Protein AF-A0A7S2YZZ5-F1 (afdb_monomer_lite)

Secondary structure (DSSP, 8-state):
---PPP----PPPHHHHHHHHHHHHHHHHHHHH---TTTSSS-----TTPBP--GGGHHHHH-HHHHHHHHHHHHH--TTHHHHHHHHHHHHHTB-GGGS------

Sequence (106 aa):
RPNQPPLRPQARSQDEKEKMLDQTLNLALKCLSYDFVGTCLDESSEDLGTIQVPTSWRPYLEDPQTMVLFIDTYAATQPPLSNCALECLVRIASVRRSLFSGEAEQ

Radius of gyration: 19.4 Å; chains: 1; bounding box: 39×49×67 Å

Structure (mmCIF, N/CA/C/O backbone):
data_AF-A0A7S2YZZ5-F1
#
_entry.id   AF-A0A7S2YZZ5-F1
#
loop_
_atom_site.group_PDB
_atom_site.id
_atom_site.type_symbol
_atom_site.label_atom_id
_atom_site.label_alt_id
_atom_site.label_comp_id
_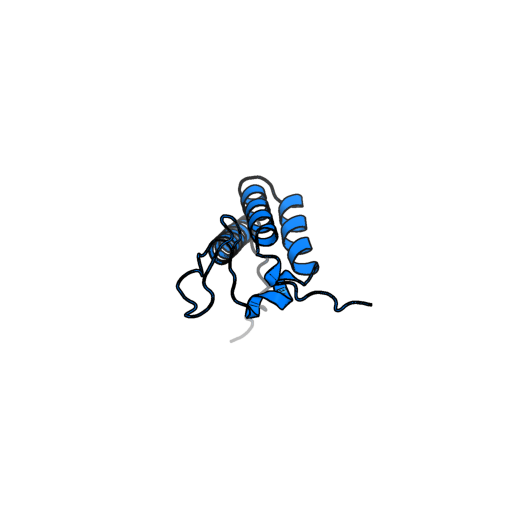atom_site.label_asym_id
_atom_site.label_entity_id
_atom_site.label_seq_id
_atom_site.pdbx_PDB_ins_code
_atom_site.Cartn_x
_atom_site.Cartn_y
_atom_site.Cartn_z
_atom_site.occupancy
_atom_site.B_iso_or_equiv
_atom_site.auth_seq_id
_atom_site.auth_comp_id
_atom_site.auth_asym_id
_atom_site.auth_atom_id
_atom_site.pdbx_PDB_model_num
ATOM 1 N N . ARG A 1 1 ? -2.489 -34.187 34.616 1.00 51.28 1 ARG A N 1
ATOM 2 C CA . ARG A 1 1 ? -3.170 -32.869 34.591 1.00 51.28 1 ARG A CA 1
ATOM 3 C C . ARG A 1 1 ? -4.420 -33.021 33.737 1.00 51.28 1 ARG A C 1
ATOM 5 O O . ARG A 1 1 ? -4.231 -33.260 32.551 1.00 51.28 1 ARG A O 1
ATOM 12 N N . PRO A 1 2 ? -5.649 -32.977 34.272 1.00 60.12 2 PRO A N 1
ATOM 13 C CA . PRO A 1 2 ? -6.824 -33.051 33.420 1.00 60.12 2 PRO A CA 1
ATOM 14 C C . PRO A 1 2 ? -7.320 -31.648 33.044 1.00 60.12 2 PRO A C 1
ATOM 16 O O . PRO A 1 2 ? -7.364 -30.750 33.879 1.00 60.12 2 PRO A O 1
ATOM 19 N N . ASN A 1 3 ? -7.714 -31.518 31.777 1.00 50.78 3 ASN A N 1
ATOM 20 C CA . ASN A 1 3 ? -8.643 -30.524 31.232 1.00 50.78 3 ASN A CA 1
ATOM 21 C C . ASN A 1 3 ? -8.182 -29.063 31.181 1.00 50.78 3 ASN A C 1
ATOM 23 O O . ASN A 1 3 ? -8.788 -28.182 31.786 1.00 50.78 3 ASN A O 1
ATOM 27 N N . GLN A 1 4 ? -7.179 -28.787 30.343 1.00 65.00 4 GLN A N 1
ATOM 28 C CA . GLN A 1 4 ? -7.061 -27.459 29.747 1.00 65.00 4 GLN A CA 1
ATOM 29 C C . GLN A 1 4 ? -8.071 -27.386 28.584 1.00 65.00 4 GLN A C 1
ATOM 31 O O . GLN A 1 4 ? -7.965 -28.195 27.658 1.00 65.00 4 GLN A O 1
ATOM 36 N N . PRO A 1 5 ? -9.089 -26.508 28.634 1.00 65.75 5 PRO A N 1
ATOM 37 C CA . PRO A 1 5 ? -10.027 -26.362 27.527 1.00 65.75 5 PRO A CA 1
ATOM 38 C C . PRO A 1 5 ? -9.268 -25.917 26.265 1.00 65.75 5 PRO A C 1
ATOM 40 O O . PRO A 1 5 ? -8.252 -25.225 26.385 1.00 65.75 5 PRO A O 1
ATOM 43 N N . PRO A 1 6 ? -9.729 -26.298 25.059 1.00 64.31 6 PRO A N 1
ATOM 44 C CA . PRO A 1 6 ? -9.104 -25.841 23.828 1.00 64.31 6 PRO A CA 1
ATOM 45 C C . PRO A 1 6 ? -9.130 -24.311 23.815 1.00 64.31 6 PRO A C 1
ATOM 47 O O . PRO A 1 6 ? -10.173 -23.703 24.074 1.00 64.31 6 PRO A O 1
ATOM 50 N N . LEU A 1 7 ? -7.972 -23.693 23.566 1.00 64.75 7 LEU A N 1
ATOM 51 C CA . LEU A 1 7 ? -7.845 -22.248 23.401 1.00 64.75 7 LEU A CA 1
ATOM 52 C C . LEU A 1 7 ? -8.807 -21.831 22.282 1.00 64.75 7 LEU A C 1
ATOM 54 O O . LEU A 1 7 ? -8.544 -22.087 21.108 1.00 64.75 7 LEU A O 1
ATOM 58 N N . ARG A 1 8 ? -9.959 -21.245 22.640 1.00 65.56 8 ARG A N 1
ATOM 59 C CA . ARG A 1 8 ? -10.845 -20.624 21.649 1.00 65.56 8 ARG A CA 1
ATOM 60 C C . ARG A 1 8 ? -10.016 -19.582 20.901 1.00 65.56 8 ARG A C 1
ATOM 62 O O . ARG A 1 8 ? -9.321 -18.815 21.571 1.00 65.56 8 ARG A O 1
ATOM 69 N N . PRO A 1 9 ? -10.108 -19.501 19.564 1.00 63.06 9 PRO A N 1
ATOM 70 C CA . PRO A 1 9 ? -9.584 -18.353 18.845 1.00 63.06 9 PRO A CA 1
ATOM 71 C C . PRO A 1 9 ? -10.248 -17.113 19.448 1.00 63.06 9 PRO A C 1
ATOM 73 O O . PRO A 1 9 ? -11.463 -16.942 19.333 1.00 63.06 9 PRO A O 1
ATOM 76 N N . GLN A 1 10 ? -9.488 -16.299 20.182 1.00 64.00 10 GLN A N 1
ATOM 77 C CA . GLN A 1 10 ? -9.993 -15.021 20.662 1.00 64.00 10 GLN A CA 1
ATOM 78 C C . GLN A 1 10 ? -10.235 -14.169 19.419 1.00 64.00 10 GLN A C 1
ATOM 80 O O . GLN A 1 10 ? -9.297 -13.803 18.711 1.00 64.00 10 GLN A O 1
ATOM 85 N N . ALA A 1 11 ? -11.505 -13.920 19.104 1.00 69.62 11 ALA A N 1
ATOM 86 C CA . ALA A 1 11 ? -11.855 -12.937 18.097 1.00 69.62 11 ALA A CA 1
ATOM 87 C C . ALA A 1 11 ? -11.277 -11.595 18.564 1.00 69.62 11 ALA A C 1
ATOM 89 O O . ALA A 1 11 ? -11.656 -11.113 19.630 1.00 69.62 11 ALA A O 1
ATOM 90 N N . ARG A 1 12 ? -10.331 -11.037 17.797 1.00 75.06 12 ARG A N 1
ATOM 91 C CA . ARG A 1 12 ? -9.765 -9.710 18.077 1.00 75.06 12 ARG A CA 1
ATOM 92 C C . ARG A 1 12 ? -10.884 -8.688 18.233 1.00 75.06 12 ARG A C 1
ATOM 94 O O . ARG A 1 12 ? -11.850 -8.728 17.458 1.00 75.06 12 ARG A O 1
ATOM 101 N N . SER A 1 13 ? -10.740 -7.796 19.209 1.00 88.56 13 SE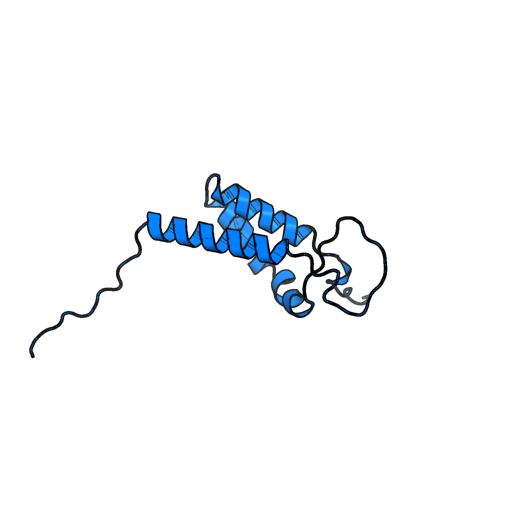R A N 1
ATOM 102 C CA . SER A 1 13 ? -11.692 -6.710 19.422 1.00 88.56 13 SER A CA 1
ATOM 103 C C . SER A 1 13 ? -11.741 -5.797 18.192 1.00 88.56 13 SER A C 1
ATOM 105 O O . SER A 1 13 ? -10.834 -5.800 17.353 1.00 88.56 13 SER A O 1
ATOM 107 N N . GLN A 1 14 ? -12.826 -5.036 18.048 1.00 86.94 14 GLN A N 1
ATOM 108 C CA . GLN A 1 14 ? -12.957 -4.092 16.939 1.00 86.94 14 GLN A CA 1
ATOM 109 C C . GLN A 1 14 ? -11.822 -3.055 16.967 1.00 86.94 14 GLN A C 1
ATOM 111 O O . GLN A 1 14 ? -11.171 -2.847 15.946 1.00 86.94 14 GLN A O 1
ATOM 116 N N . ASP A 1 15 ? -11.503 -2.529 18.150 1.00 89.69 15 ASP A N 1
ATOM 117 C CA . ASP A 1 15 ? -10.409 -1.575 18.362 1.00 89.69 15 ASP A CA 1
ATOM 118 C C . ASP A 1 15 ? -9.038 -2.158 17.982 1.00 89.69 15 ASP A C 1
ATOM 120 O O . ASP A 1 15 ? -8.203 -1.479 17.386 1.00 89.69 15 ASP A O 1
ATOM 124 N N . GLU A 1 16 ? -8.785 -3.439 18.280 1.00 92.50 16 GLU A N 1
ATOM 125 C CA . GLU A 1 16 ? -7.541 -4.115 17.889 1.00 92.50 16 GLU A CA 1
ATOM 126 C C . GLU A 1 16 ? -7.422 -4.272 16.370 1.00 92.50 16 GLU A C 1
ATOM 128 O O . GLU A 1 16 ? -6.323 -4.168 15.819 1.00 92.50 16 GLU A O 1
ATOM 133 N N . LYS A 1 17 ? -8.539 -4.532 15.681 1.00 90.81 17 LYS A N 1
ATOM 134 C CA . LYS A 1 17 ? -8.569 -4.621 14.215 1.00 90.81 17 LYS A CA 1
ATOM 135 C C . LYS A 1 17 ? -8.342 -3.259 13.579 1.00 90.81 17 LYS A C 1
ATOM 137 O O . LYS A 1 17 ? -7.549 -3.168 12.647 1.00 90.81 17 LYS A O 1
ATOM 142 N N . GLU A 1 18 ? -8.994 -2.226 14.100 1.00 93.19 18 GLU A N 1
ATOM 143 C CA . GLU A 1 18 ? -8.855 -0.856 13.613 1.00 93.19 18 GLU A CA 1
ATOM 144 C C . GLU A 1 18 ? -7.422 -0.349 13.796 1.00 93.19 18 GLU A C 1
ATOM 146 O O . GLU A 1 18 ? -6.809 0.135 12.849 1.00 93.19 18 GLU A O 1
ATOM 151 N N . LYS A 1 19 ? -6.828 -0.581 14.971 1.00 95.06 19 LYS A N 1
ATOM 152 C CA . LYS A 1 19 ? -5.426 -0.243 15.235 1.00 95.06 19 LYS A CA 1
ATOM 153 C C . LYS A 1 19 ? -4.456 -1.007 14.336 1.00 95.06 19 LYS A C 1
ATOM 155 O O . LYS A 1 19 ? -3.467 -0.440 13.881 1.00 95.06 19 LYS A O 1
ATOM 160 N N . MET A 1 20 ? -4.707 -2.291 14.077 1.00 95.38 20 MET A N 1
ATOM 161 C CA . MET A 1 20 ? -3.870 -3.045 13.143 1.00 95.38 20 MET A CA 1
ATOM 162 C C . MET A 1 20 ? -3.984 -2.477 11.726 1.00 95.38 20 MET A C 1
ATOM 164 O O . MET A 1 20 ? -2.973 -2.364 11.032 1.00 95.38 20 MET A O 1
ATOM 168 N N . LEU A 1 21 ? -5.196 -2.122 11.297 1.00 95.69 21 LEU A N 1
ATOM 169 C CA . LEU A 1 21 ? -5.432 -1.536 9.985 1.00 95.69 21 LEU A CA 1
ATOM 170 C C . LEU A 1 21 ? -4.713 -0.191 9.848 1.00 95.69 21 LEU A C 1
ATOM 172 O O . LEU A 1 21 ? -4.004 0.005 8.866 1.00 95.69 21 LEU A O 1
ATOM 176 N N . ASP A 1 22 ? -4.805 0.672 10.861 1.00 96.50 22 ASP A N 1
ATOM 177 C CA . ASP A 1 22 ? -4.064 1.934 10.938 1.00 96.50 22 ASP A CA 1
ATOM 178 C C . ASP A 1 22 ? -2.557 1.723 10.744 1.00 96.50 22 ASP A C 1
ATOM 180 O O . ASP A 1 22 ? -1.936 2.320 9.862 1.00 96.50 22 ASP A O 1
ATOM 184 N N . GLN A 1 23 ? -1.965 0.814 11.523 1.00 97.25 23 GLN A N 1
ATOM 185 C CA . GLN A 1 23 ? -0.535 0.515 11.444 1.00 97.25 23 GLN A CA 1
ATOM 186 C C . GLN A 1 23 ? -0.137 -0.054 10.078 1.00 97.25 23 GLN A C 1
ATOM 188 O O . GLN A 1 23 ? 0.936 0.269 9.564 1.00 97.25 23 GLN A O 1
ATOM 193 N N . THR A 1 24 ? -1.002 -0.875 9.482 1.00 96.56 24 THR A N 1
ATOM 194 C CA . THR A 1 24 ? -0.770 -1.496 8.173 1.00 96.56 24 THR A CA 1
ATOM 195 C C . THR A 1 24 ? -0.817 -0.460 7.054 1.00 96.56 24 THR A C 1
ATOM 197 O O . THR A 1 24 ? 0.096 -0.417 6.231 1.00 96.56 24 THR A O 1
ATOM 200 N N . LEU A 1 25 ? -1.826 0.415 7.047 1.00 97.00 25 LEU A N 1
ATOM 201 C CA . LEU A 1 25 ? -1.951 1.490 6.061 1.00 97.00 25 LEU A CA 1
ATOM 202 C C . LEU A 1 25 ? -0.792 2.484 6.171 1.00 97.00 25 LEU A C 1
ATOM 204 O O . LEU A 1 25 ? -0.181 2.828 5.164 1.00 97.00 25 LEU A O 1
ATOM 208 N N . ASN A 1 26 ? -0.411 2.869 7.391 1.00 96.81 26 ASN A N 1
ATOM 209 C CA . ASN A 1 26 ? 0.742 3.741 7.610 1.00 96.81 26 ASN A CA 1
ATOM 210 C C . ASN A 1 26 ? 2.056 3.116 7.122 1.00 96.81 26 ASN A C 1
ATOM 212 O O . ASN A 1 26 ? 2.921 3.823 6.603 1.00 96.81 26 ASN A O 1
ATOM 216 N N . LEU A 1 27 ? 2.237 1.805 7.304 1.00 96.50 27 LEU A N 1
ATOM 217 C CA . LEU A 1 27 ? 3.406 1.098 6.786 1.00 96.50 27 LEU A CA 1
ATOM 218 C C . LEU A 1 27 ? 3.408 1.097 5.255 1.00 96.50 27 LEU A C 1
ATOM 220 O O . LEU A 1 27 ? 4.412 1.479 4.659 1.00 96.50 27 LEU A O 1
ATOM 224 N N . ALA A 1 28 ? 2.285 0.728 4.634 1.00 94.62 28 ALA A N 1
ATOM 225 C CA . ALA A 1 28 ? 2.138 0.731 3.182 1.00 94.62 28 ALA A CA 1
ATOM 226 C C . ALA A 1 28 ? 2.426 2.120 2.597 1.00 94.62 28 ALA A C 1
ATOM 228 O O . ALA A 1 28 ? 3.244 2.246 1.688 1.00 94.62 28 ALA A O 1
ATOM 229 N N . LEU A 1 29 ? 1.846 3.171 3.180 1.00 94.06 29 LEU A N 1
ATOM 230 C CA . LEU A 1 29 ? 2.069 4.546 2.751 1.00 94.06 29 LEU A CA 1
ATOM 231 C C . LEU A 1 29 ? 3.545 4.947 2.841 1.00 94.06 29 LEU A C 1
ATOM 233 O O . LEU A 1 29 ? 4.069 5.553 1.908 1.00 94.06 29 LEU A O 1
ATOM 237 N N . LYS A 1 30 ? 4.236 4.590 3.930 1.00 93.50 30 LYS A N 1
ATOM 238 C CA . LYS A 1 30 ? 5.676 4.854 4.086 1.00 93.50 30 LYS A CA 1
ATOM 239 C C . LYS A 1 30 ? 6.510 4.112 3.050 1.00 93.50 30 LYS A C 1
ATOM 241 O O . LYS A 1 30 ? 7.428 4.704 2.498 1.00 93.50 30 LYS A O 1
ATOM 246 N N . CYS A 1 31 ? 6.188 2.852 2.768 1.00 91.12 31 CYS A N 1
ATOM 247 C CA . CYS A 1 31 ? 6.853 2.067 1.730 1.00 91.12 31 CYS A CA 1
ATOM 248 C C . CYS A 1 31 ? 6.652 2.681 0.338 1.00 91.12 31 CYS A C 1
ATOM 250 O O . CYS A 1 31 ? 7.612 2.807 -0.414 1.00 91.12 31 CYS A O 1
ATOM 252 N N . LEU A 1 32 ? 5.425 3.099 0.021 1.00 88.62 32 LEU A N 1
ATOM 253 C CA . LEU A 1 32 ? 5.064 3.708 -1.261 1.00 88.62 32 LEU A CA 1
ATOM 254 C C . LEU A 1 32 ? 5.567 5.151 -1.413 1.00 88.62 32 LEU A C 1
ATOM 256 O O . LEU A 1 32 ? 5.664 5.645 -2.528 1.00 88.62 32 LEU A O 1
ATOM 260 N N . SER A 1 33 ? 5.857 5.844 -0.311 1.00 87.44 33 SER A N 1
ATOM 261 C CA . SER A 1 33 ? 6.365 7.224 -0.317 1.00 87.44 33 SER A CA 1
ATOM 262 C C . SER A 1 33 ? 7.878 7.308 -0.128 1.00 87.44 33 SER A C 1
ATOM 264 O O . SER A 1 33 ? 8.418 8.414 -0.105 1.00 87.44 33 SER A O 1
ATOM 266 N N . TYR A 1 34 ? 8.555 6.175 0.072 1.00 84.62 34 TYR A N 1
ATOM 267 C CA . TYR A 1 34 ? 10.000 6.150 0.237 1.00 84.62 34 TYR A CA 1
ATOM 268 C C . TYR A 1 34 ? 10.676 6.531 -1.079 1.00 84.62 34 TYR A C 1
ATOM 270 O O . TYR A 1 34 ? 10.336 6.004 -2.137 1.00 84.62 34 TYR A O 1
ATOM 278 N N . ASP A 1 35 ? 11.636 7.448 -1.002 1.00 75.38 35 ASP A N 1
ATOM 279 C CA . ASP A 1 35 ? 12.398 7.868 -2.166 1.00 75.38 35 ASP A CA 1
ATOM 280 C C . ASP A 1 35 ? 13.516 6.860 -2.451 1.00 75.38 35 ASP A C 1
ATOM 282 O O . ASP A 1 35 ? 14.532 6.808 -1.756 1.00 75.38 35 ASP A O 1
ATOM 286 N N . PHE A 1 36 ? 13.306 6.025 -3.467 1.00 69.88 36 PHE A N 1
ATOM 287 C CA . PHE A 1 36 ? 14.315 5.079 -3.936 1.00 69.88 36 PHE A CA 1
ATOM 288 C C . PHE A 1 36 ? 15.358 5.736 -4.862 1.00 69.88 36 PHE A C 1
ATOM 290 O O . PHE A 1 36 ? 16.378 5.097 -5.158 1.00 69.88 36 PHE A O 1
ATOM 297 N N . VAL A 1 37 ? 15.156 6.996 -5.285 1.00 61.59 37 VAL A N 1
ATOM 298 C CA . VAL A 1 37 ? 16.093 7.765 -6.120 1.00 61.59 37 VAL A CA 1
ATOM 299 C C . VAL A 1 37 ? 17.356 8.054 -5.302 1.00 61.59 37 VAL A C 1
ATOM 301 O O . VAL A 1 37 ? 17.385 8.911 -4.427 1.00 61.59 37 VAL A O 1
ATOM 304 N N . GLY A 1 38 ? 18.415 7.283 -5.556 1.00 55.16 38 GLY A N 1
ATOM 305 C CA . GLY A 1 38 ? 19.683 7.342 -4.815 1.00 55.16 38 GLY A CA 1
ATOM 306 C C . GLY A 1 38 ? 20.130 6.009 -4.207 1.00 55.16 38 GLY A C 1
ATOM 307 O O . GLY A 1 38 ? 21.268 5.899 -3.758 1.00 55.16 38 GLY A O 1
ATOM 308 N N . THR A 1 39 ? 19.277 4.979 -4.228 1.00 54.00 39 THR A N 1
ATOM 309 C CA . THR A 1 39 ? 19.659 3.600 -3.851 1.00 54.00 39 THR A CA 1
ATOM 310 C C . THR A 1 39 ? 20.018 2.718 -5.050 1.00 54.00 39 THR A C 1
ATOM 312 O O . THR A 1 39 ? 20.666 1.685 -4.886 1.00 54.00 39 THR A O 1
ATOM 315 N N . CYS A 1 40 ? 19.656 3.145 -6.261 1.00 48.16 40 CYS A N 1
ATOM 316 C CA . CYS A 1 40 ? 20.024 2.504 -7.519 1.00 48.16 40 CYS A CA 1
ATOM 317 C C . CYS A 1 40 ? 21.150 3.300 -8.198 1.00 48.16 40 CYS A C 1
ATOM 319 O O . CYS A 1 40 ? 21.059 4.516 -8.334 1.00 48.16 40 CYS A O 1
ATOM 321 N N . LEU A 1 41 ? 22.229 2.606 -8.577 1.00 50.44 41 LEU A N 1
ATOM 322 C CA . LEU A 1 41 ? 23.450 3.179 -9.166 1.00 50.44 41 LEU A CA 1
ATOM 323 C C . LEU A 1 41 ? 23.317 3.562 -10.649 1.00 50.44 41 LEU A C 1
ATOM 325 O O . LEU A 1 41 ? 24.263 4.109 -11.208 1.00 50.44 41 LEU A O 1
ATOM 329 N N . ASP A 1 42 ? 22.189 3.261 -1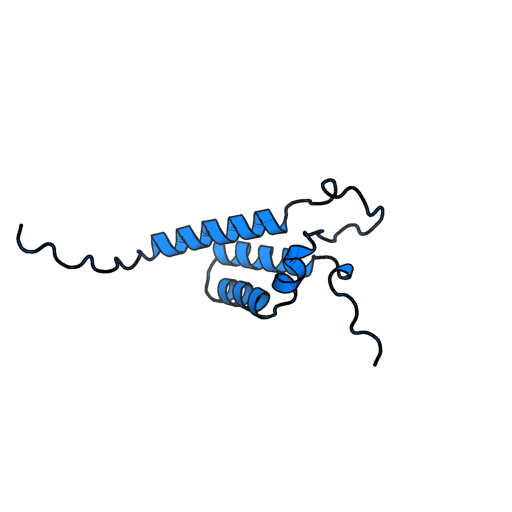1.284 1.00 57.53 42 ASP A N 1
ATOM 330 C CA . ASP A 1 42 ? 22.008 3.395 -12.725 1.00 57.53 42 ASP A CA 1
ATOM 331 C C . ASP A 1 42 ? 20.603 3.933 -13.019 1.00 57.53 42 ASP A C 1
ATOM 333 O O . ASP A 1 42 ? 19.662 3.567 -12.316 1.00 57.53 42 ASP A O 1
ATOM 337 N N . GLU A 1 43 ? 20.500 4.781 -14.042 1.00 51.47 43 GLU A N 1
ATOM 338 C CA . GLU A 1 43 ? 19.348 5.594 -14.488 1.00 51.47 43 GLU A CA 1
ATOM 339 C C . GLU A 1 43 ? 19.352 7.057 -14.004 1.00 51.47 43 GLU A C 1
ATOM 341 O O . GLU A 1 43 ? 18.751 7.474 -13.011 1.00 51.47 43 GLU A O 1
ATOM 346 N N . SER A 1 44 ? 20.044 7.869 -14.804 1.00 50.62 44 SER A N 1
ATOM 347 C CA . SER A 1 44 ? 19.906 9.317 -14.876 1.00 50.62 44 SER A CA 1
ATOM 348 C C . SER A 1 44 ? 18.587 9.738 -15.536 1.00 50.62 44 SER A C 1
ATOM 350 O O . SER A 1 44 ? 18.173 9.149 -16.530 1.00 50.62 44 SER A O 1
ATOM 352 N N . SER A 1 45 ? 18.080 10.890 -15.093 1.00 54.72 45 SER A N 1
ATOM 353 C CA . SER A 1 45 ? 17.191 11.840 -15.791 1.00 54.72 45 SER A CA 1
ATOM 354 C C . SER A 1 45 ? 15.658 11.674 -15.700 1.00 54.72 45 SER A C 1
ATOM 356 O O . SER A 1 45 ? 15.051 10.702 -16.140 1.00 54.72 45 SER A O 1
ATOM 358 N N . GLU A 1 46 ? 15.076 12.750 -15.146 1.00 50.56 46 GLU A N 1
ATOM 359 C CA . GLU A 1 46 ? 13.896 13.482 -15.632 1.00 50.56 46 GLU A CA 1
ATOM 360 C C . GLU A 1 46 ? 12.532 12.773 -15.597 1.00 50.56 46 GLU A C 1
ATOM 362 O O . GLU A 1 46 ? 12.072 12.230 -16.591 1.00 50.56 46 GLU A O 1
ATOM 367 N N . ASP A 1 47 ? 11.841 12.872 -14.451 1.00 53.72 47 ASP A N 1
ATOM 368 C CA . ASP A 1 47 ? 10.380 13.065 -14.379 1.00 53.72 47 ASP A CA 1
ATOM 369 C C . ASP A 1 47 ? 9.995 13.574 -12.975 1.00 53.72 47 ASP A C 1
ATOM 371 O O . ASP A 1 47 ? 9.784 12.804 -12.031 1.00 53.72 47 ASP A O 1
ATOM 375 N N . LEU A 1 48 ? 9.928 14.901 -12.825 1.00 49.38 48 LEU A N 1
ATOM 376 C CA . LEU A 1 48 ? 9.483 15.566 -11.599 1.00 49.38 48 LEU A CA 1
ATOM 377 C C . LEU A 1 48 ? 8.015 15.193 -11.322 1.00 49.38 48 LEU A C 1
ATOM 379 O O . LEU A 1 48 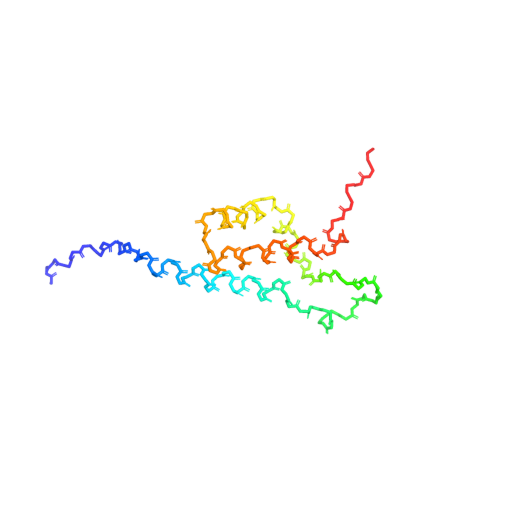? 7.112 15.705 -11.977 1.00 49.38 48 LEU A O 1
ATOM 383 N N . GLY A 1 49 ? 7.780 14.301 -10.356 1.00 58.66 49 GLY A N 1
ATOM 384 C CA . GLY A 1 49 ? 6.433 13.893 -9.931 1.00 58.66 49 GLY A CA 1
ATOM 385 C C . GLY A 1 49 ? 6.104 12.406 -10.081 1.00 58.66 49 GLY A C 1
ATOM 386 O O . GLY A 1 49 ? 4.973 12.022 -9.795 1.00 58.66 49 GLY A O 1
ATOM 387 N N . THR A 1 50 ? 7.058 11.563 -10.491 1.00 66.81 50 THR A N 1
ATOM 388 C CA . THR A 1 50 ? 6.865 10.102 -10.509 1.00 66.81 50 THR A CA 1
ATOM 389 C C . THR A 1 50 ? 7.551 9.433 -9.322 1.00 66.81 50 THR A C 1
ATOM 391 O O . THR A 1 50 ? 8.672 9.787 -8.960 1.00 66.81 50 THR A O 1
ATOM 394 N N . ILE A 1 51 ? 6.877 8.463 -8.704 1.00 73.12 51 ILE A N 1
ATOM 395 C CA . ILE A 1 51 ? 7.453 7.659 -7.624 1.00 73.12 51 ILE A CA 1
ATOM 396 C C . ILE A 1 51 ? 8.223 6.500 -8.253 1.00 73.12 51 ILE A C 1
ATOM 398 O O . ILE A 1 51 ? 7.673 5.735 -9.052 1.00 73.12 51 ILE A O 1
ATOM 402 N N . GLN A 1 52 ? 9.502 6.380 -7.898 1.00 75.56 52 GLN A N 1
ATOM 403 C CA . GLN A 1 52 ? 10.305 5.202 -8.209 1.00 75.56 52 GLN A CA 1
ATOM 404 C C . GLN A 1 52 ? 10.051 4.133 -7.149 1.00 75.56 52 GLN A C 1
ATOM 406 O O . GLN A 1 52 ? 10.056 4.431 -5.960 1.00 75.56 52 GLN A O 1
ATOM 411 N N . VAL A 1 53 ? 9.845 2.889 -7.572 1.00 79.88 53 VAL A N 1
ATOM 412 C CA . VAL A 1 53 ? 9.699 1.728 -6.683 1.00 79.88 53 VAL A CA 1
ATOM 413 C C . VAL A 1 53 ? 10.610 0.600 -7.167 1.00 79.88 53 VAL A C 1
ATOM 415 O O . VAL A 1 53 ? 10.939 0.558 -8.356 1.00 79.88 53 VAL A O 1
ATOM 418 N N . PRO A 1 54 ? 11.015 -0.339 -6.294 1.00 82.69 54 PRO A N 1
ATOM 419 C CA . PRO A 1 54 ? 11.800 -1.494 -6.709 1.00 82.69 54 PRO A CA 1
ATOM 420 C C . PRO A 1 54 ? 11.111 -2.280 -7.831 1.00 82.69 54 PRO A C 1
ATOM 422 O O . PRO A 1 54 ? 9.920 -2.576 -7.747 1.00 82.69 54 PRO A O 1
ATOM 425 N N . THR A 1 55 ? 11.865 -2.714 -8.844 1.00 78.56 55 THR A N 1
ATOM 426 C CA . THR A 1 55 ? 11.326 -3.506 -9.969 1.00 78.56 55 THR A CA 1
ATOM 427 C C . THR A 1 55 ? 10.643 -4.797 -9.511 1.00 78.56 55 THR A C 1
ATOM 429 O O . THR A 1 55 ? 9.701 -5.262 -10.143 1.00 78.56 55 THR A O 1
ATOM 432 N N . SER A 1 56 ? 11.066 -5.366 -8.378 1.00 84.56 56 SER A N 1
ATOM 433 C CA . SER A 1 56 ? 10.433 -6.543 -7.774 1.00 84.56 56 SER A CA 1
ATOM 434 C C . SER A 1 56 ? 9.003 -6.297 -7.277 1.00 84.56 56 SER A C 1
ATOM 436 O O . SER A 1 56 ? 8.283 -7.263 -7.039 1.00 84.56 56 SER A O 1
ATOM 438 N N . TRP A 1 57 ? 8.574 -5.038 -7.119 1.00 87.81 57 TRP A N 1
ATOM 439 C CA . TRP A 1 57 ? 7.208 -4.683 -6.717 1.00 87.81 57 TRP A CA 1
ATOM 440 C C . TRP A 1 57 ? 6.237 -4.620 -7.899 1.00 87.81 57 TRP A C 1
ATOM 442 O O . TRP A 1 57 ? 5.030 -4.726 -7.700 1.00 87.81 57 TRP A O 1
ATOM 452 N N . ARG A 1 58 ? 6.760 -4.513 -9.126 1.00 83.19 58 ARG A N 1
ATOM 453 C CA . ARG A 1 58 ? 6.000 -4.440 -10.381 1.00 83.19 58 ARG A CA 1
ATOM 454 C C . ARG A 1 58 ? 4.857 -5.465 -10.489 1.00 83.19 58 ARG A C 1
ATOM 456 O O . ARG A 1 58 ? 3.731 -5.007 -10.642 1.00 83.19 58 ARG A O 1
ATOM 463 N N . PRO A 1 59 ? 5.062 -6.790 -10.312 1.00 86.69 59 PRO A N 1
ATOM 464 C CA . PRO A 1 59 ? 3.970 -7.760 -10.456 1.00 86.69 59 PRO A CA 1
ATOM 465 C C . PRO A 1 59 ? 2.839 -7.557 -9.441 1.00 86.69 59 PRO A C 1
ATOM 467 O O . PRO A 1 59 ? 1.700 -7.909 -9.715 1.00 86.69 59 PRO A O 1
ATOM 470 N N . TYR A 1 60 ? 3.133 -6.979 -8.274 1.00 88.94 60 TYR A N 1
ATOM 471 C CA . TYR A 1 60 ? 2.121 -6.688 -7.260 1.00 88.94 60 TYR A CA 1
ATOM 472 C C . TYR A 1 60 ? 1.368 -5.392 -7.564 1.00 88.94 60 TYR A C 1
ATOM 474 O O . TYR A 1 60 ? 0.191 -5.287 -7.244 1.00 88.94 60 TYR A O 1
ATOM 482 N N . LEU A 1 61 ? 2.028 -4.404 -8.173 1.00 85.88 61 LEU A N 1
ATOM 483 C CA . LEU A 1 61 ? 1.398 -3.143 -8.576 1.00 85.88 61 LEU A CA 1
ATOM 484 C C . LEU A 1 61 ? 0.589 -3.281 -9.875 1.00 85.88 61 LEU A C 1
ATOM 486 O O . LEU A 1 61 ? -0.393 -2.568 -10.051 1.00 85.88 61 LEU A O 1
ATOM 490 N N . GLU A 1 62 ? 0.991 -4.196 -10.759 1.00 85.25 62 GLU A N 1
ATOM 491 C CA . GLU A 1 62 ? 0.250 -4.582 -11.967 1.00 85.25 62 GLU A CA 1
ATOM 492 C C . GLU A 1 62 ? -0.989 -5.428 -11.653 1.00 85.25 62 GLU A C 1
ATOM 494 O O . GLU A 1 62 ? -1.934 -5.424 -12.439 1.00 85.25 62 GLU A O 1
ATOM 499 N N . ASP A 1 63 ? -1.013 -6.128 -10.513 1.00 89.00 63 ASP A N 1
ATOM 500 C CA . ASP A 1 63 ? -2.170 -6.914 -10.092 1.00 89.00 63 ASP A CA 1
ATOM 501 C C . ASP A 1 63 ? -3.356 -5.994 -9.732 1.00 89.00 63 ASP A C 1
ATOM 503 O O . ASP A 1 63 ? -3.299 -5.266 -8.729 1.00 89.00 63 ASP A O 1
ATOM 507 N N . PRO A 1 64 ? -4.480 -6.047 -10.479 1.00 89.81 64 PRO A N 1
ATOM 508 C CA . PRO A 1 64 ? -5.667 -5.261 -10.164 1.00 89.81 64 PRO A CA 1
ATOM 509 C C . PRO A 1 64 ? -6.209 -5.530 -8.756 1.00 89.81 64 PRO A C 1
ATOM 511 O O . PRO A 1 64 ? -6.820 -4.642 -8.162 1.00 89.81 64 PRO A O 1
ATOM 514 N N . GLN A 1 65 ? -5.974 -6.724 -8.195 1.00 94.00 65 GLN A N 1
ATOM 515 C CA . GLN A 1 65 ? -6.399 -7.066 -6.836 1.00 94.00 65 GLN A CA 1
ATOM 516 C C . GLN A 1 65 ? -5.742 -6.170 -5.783 1.00 94.00 65 GLN A C 1
ATOM 518 O O . GLN A 1 65 ? -6.384 -5.825 -4.791 1.00 94.00 65 GLN A O 1
ATOM 523 N N . THR A 1 66 ? -4.503 -5.728 -6.010 1.00 91.50 66 THR A N 1
ATOM 524 C CA . THR A 1 66 ? -3.826 -4.782 -5.114 1.00 91.50 66 THR A CA 1
ATOM 525 C C . THR A 1 66 ? -4.548 -3.442 -5.100 1.00 91.50 66 THR A C 1
ATOM 527 O O . THR A 1 66 ? -4.772 -2.872 -4.035 1.00 91.50 66 THR A O 1
ATOM 530 N N . MET A 1 67 ? -4.970 -2.944 -6.265 1.00 91.12 67 MET A N 1
ATOM 531 C CA . MET A 1 67 ? -5.722 -1.691 -6.349 1.00 91.12 67 MET A CA 1
ATOM 532 C C . MET A 1 67 ? -7.104 -1.824 -5.699 1.00 91.12 67 MET A C 1
ATOM 534 O O . MET A 1 67 ? -7.499 -0.963 -4.911 1.00 91.12 67 MET A O 1
ATOM 538 N N . VAL A 1 68 ? -7.807 -2.928 -5.975 1.00 95.12 68 VAL A N 1
ATOM 539 C CA . VAL A 1 68 ? -9.111 -3.238 -5.369 1.00 95.12 68 VAL A CA 1
ATOM 540 C C . VAL A 1 68 ? -9.009 -3.279 -3.845 1.00 95.12 68 VAL A C 1
ATOM 542 O O . VAL A 1 68 ? -9.839 -2.672 -3.180 1.00 95.12 68 VAL A O 1
ATOM 545 N N . LEU A 1 69 ? -7.955 -3.875 -3.279 1.00 95.69 69 LEU A N 1
ATOM 546 C CA . LEU A 1 69 ? -7.741 -3.922 -1.829 1.00 95.69 69 LEU A CA 1
ATOM 547 C C . LEU A 1 69 ? -7.749 -2.526 -1.183 1.00 95.69 69 LEU A C 1
ATOM 549 O O . LEU A 1 69 ? -8.405 -2.319 -0.158 1.00 95.69 69 LEU A O 1
ATOM 553 N N . PHE A 1 70 ? -7.031 -1.558 -1.760 1.00 95.75 70 PHE A N 1
ATOM 554 C CA . PHE A 1 70 ? -7.000 -0.196 -1.220 1.00 95.75 70 PHE A CA 1
ATOM 555 C C . PHE A 1 70 ? -8.308 0.568 -1.481 1.00 95.75 70 PHE A C 1
ATOM 557 O O . PHE A 1 70 ? -8.728 1.337 -0.616 1.00 95.75 70 PHE A O 1
ATOM 564 N N . ILE A 1 71 ? -8.981 0.333 -2.616 1.00 97.06 71 ILE A N 1
ATOM 565 C CA . ILE A 1 71 ? -10.306 0.909 -2.918 1.00 97.06 71 ILE A CA 1
ATOM 566 C C . ILE A 1 71 ? -11.363 0.400 -1.930 1.00 97.06 71 ILE A C 1
ATOM 568 O O . ILE A 1 71 ? -12.091 1.202 -1.345 1.00 97.06 71 ILE A O 1
ATOM 572 N N . ASP A 1 72 ? -11.418 -0.909 -1.692 1.00 97.75 72 ASP A N 1
ATOM 573 C CA . ASP A 1 72 ? -12.347 -1.523 -0.743 1.00 97.75 72 ASP A CA 1
ATOM 574 C C . ASP A 1 72 ? -12.075 -1.025 0.677 1.00 97.75 72 ASP A C 1
ATOM 576 O O . ASP A 1 72 ? -13.002 -0.695 1.417 1.00 97.75 72 ASP A O 1
ATOM 580 N N . THR A 1 73 ? -10.798 -0.888 1.048 1.00 96.75 73 THR A N 1
ATOM 581 C CA . THR A 1 73 ? -10.411 -0.325 2.347 1.00 96.75 73 THR A CA 1
ATOM 582 C C . THR A 1 73 ? -10.849 1.135 2.481 1.00 96.75 73 THR A C 1
ATOM 584 O O . THR A 1 73 ? -11.364 1.523 3.530 1.00 96.75 73 THR A O 1
ATOM 587 N N . TYR A 1 74 ? -10.700 1.946 1.429 1.00 97.56 74 TYR A N 1
ATOM 588 C CA . TYR A 1 74 ? -11.200 3.321 1.398 1.0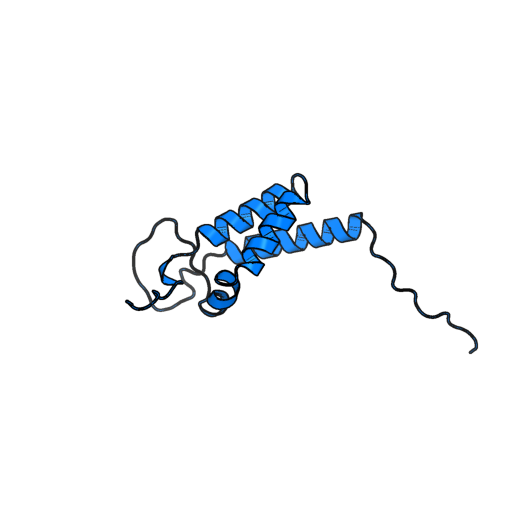0 97.56 74 TYR A CA 1
ATOM 589 C C . TYR A 1 74 ? -12.724 3.375 1.576 1.00 97.56 74 TYR A C 1
ATOM 591 O O . TYR A 1 74 ? -13.212 4.144 2.402 1.00 97.56 74 TYR A O 1
ATOM 599 N N . ALA A 1 75 ? -13.470 2.533 0.855 1.00 97.44 75 ALA A N 1
ATOM 600 C CA . ALA A 1 75 ? -14.931 2.503 0.904 1.00 97.44 75 ALA A CA 1
ATOM 601 C C . ALA A 1 75 ? -15.485 1.968 2.239 1.00 97.44 75 ALA A C 1
ATOM 603 O O . ALA A 1 75 ? -16.551 2.395 2.685 1.00 97.44 75 ALA A O 1
ATOM 604 N N . ALA A 1 76 ? -14.772 1.039 2.882 1.00 96.31 76 ALA A N 1
ATOM 605 C CA . ALA A 1 76 ? -15.197 0.386 4.119 1.00 96.31 76 ALA A CA 1
ATOM 606 C C . ALA A 1 76 ? -14.814 1.146 5.402 1.00 96.31 76 ALA A C 1
ATOM 608 O O . ALA A 1 76 ? -15.240 0.751 6.489 1.00 96.31 76 ALA A O 1
ATOM 609 N N . THR A 1 77 ? -14.006 2.208 5.312 1.00 96.06 77 THR A N 1
ATOM 610 C CA . THR A 1 77 ? -13.495 2.945 6.479 1.00 96.06 77 THR A CA 1
ATOM 611 C C . THR A 1 77 ? -13.918 4.414 6.482 1.00 96.06 77 THR A C 1
ATOM 613 O O . THR A 1 77 ? -14.431 4.949 5.504 1.00 96.06 77 THR A O 1
ATOM 616 N N . GLN A 1 78 ? -13.734 5.078 7.624 1.00 95.81 78 GLN A N 1
ATOM 617 C CA . GLN A 1 78 ? -13.951 6.517 7.792 1.00 95.81 78 GLN A CA 1
ATOM 618 C C . GLN A 1 78 ? -12.614 7.222 8.066 1.00 95.81 78 GLN A C 1
ATOM 620 O O . GLN A 1 78 ? -11.625 6.556 8.400 1.00 95.81 78 GLN A O 1
ATOM 625 N N . PRO A 1 79 ? -12.543 8.560 7.938 1.00 95.56 79 PRO A N 1
ATOM 626 C CA . PRO A 1 79 ? -11.352 9.301 8.333 1.00 95.56 79 PRO A CA 1
ATOM 627 C C . PRO A 1 79 ? -10.987 9.013 9.802 1.00 95.56 79 PRO A C 1
ATOM 629 O O . PRO A 1 79 ? -11.889 8.960 10.640 1.00 95.56 79 PRO A O 1
ATOM 632 N N . PRO A 1 80 ? -9.693 8.839 10.138 1.00 94.88 80 PRO A N 1
ATOM 633 C CA . PRO A 1 80 ? -8.514 9.115 9.307 1.00 94.88 80 PRO A CA 1
ATOM 634 C C . PRO A 1 80 ? -8.063 7.960 8.392 1.00 94.88 80 PRO A C 1
ATOM 636 O O . PRO A 1 80 ? -7.238 8.183 7.507 1.00 94.88 80 PRO A O 1
ATOM 639 N N . LEU A 1 81 ? -8.592 6.747 8.567 1.00 95.94 81 LEU A N 1
ATOM 640 C CA . LEU A 1 81 ? -8.133 5.554 7.842 1.00 95.94 81 LEU A CA 1
ATOM 641 C C . LEU A 1 81 ? -8.410 5.635 6.343 1.00 95.94 81 LEU A C 1
ATOM 643 O O . LEU A 1 81 ? -7.530 5.322 5.540 1.00 95.94 81 LEU A O 1
ATOM 647 N N . SER A 1 82 ? -9.593 6.123 5.964 1.00 97.06 82 SER A N 1
ATOM 648 C CA . SER A 1 82 ? -9.942 6.295 4.552 1.00 97.06 82 SER A CA 1
ATOM 649 C C . SER A 1 82 ? -9.013 7.297 3.858 1.00 97.06 82 SER A C 1
ATOM 651 O O . SER A 1 82 ? -8.596 7.061 2.728 1.00 97.06 82 SER A O 1
ATOM 653 N N . ASN A 1 83 ? -8.583 8.362 4.545 1.00 97.38 83 ASN A N 1
ATOM 654 C CA . ASN A 1 83 ? -7.600 9.304 4.000 1.00 97.38 83 ASN A CA 1
ATOM 655 C C . ASN A 1 83 ? -6.255 8.617 3.733 1.00 97.38 83 ASN A C 1
ATOM 657 O O . ASN A 1 83 ? -5.661 8.825 2.680 1.00 97.38 83 ASN A O 1
ATOM 661 N N . CYS A 1 84 ? -5.794 7.769 4.658 1.00 96.62 84 CYS A N 1
ATOM 662 C CA . CYS A 1 84 ? -4.538 7.038 4.501 1.00 96.6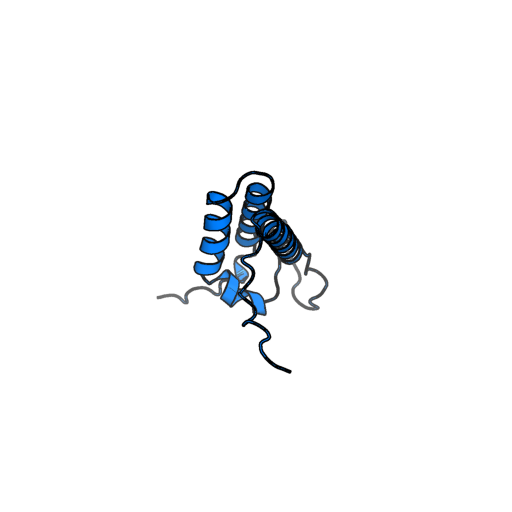2 84 CYS A CA 1
ATOM 663 C C . CYS A 1 84 ? -4.608 6.014 3.352 1.00 96.62 84 CYS A C 1
ATOM 665 O O . CYS A 1 84 ? -3.675 5.908 2.555 1.00 96.62 84 CYS A O 1
ATOM 667 N N . ALA A 1 85 ? -5.737 5.309 3.213 1.00 97.00 85 ALA A N 1
ATOM 668 C CA . ALA A 1 85 ? -5.981 4.397 2.095 1.00 97.00 85 ALA A CA 1
ATOM 669 C C . ALA A 1 85 ? -6.005 5.134 0.745 1.00 97.00 85 ALA A C 1
ATOM 671 O O . ALA A 1 85 ? -5.381 4.684 -0.217 1.00 97.00 85 ALA A O 1
ATOM 672 N N . LEU A 1 86 ? -6.662 6.297 0.683 1.00 96.94 86 LEU A N 1
ATOM 673 C CA . LEU A 1 86 ? -6.671 7.141 -0.511 1.00 96.94 86 LEU A CA 1
ATOM 674 C C . LEU A 1 86 ? -5.270 7.660 -0.847 1.00 96.94 86 LEU A C 1
ATOM 676 O O . LEU A 1 86 ? -4.888 7.677 -2.013 1.00 96.94 86 LEU A O 1
ATOM 680 N N . GLU A 1 87 ? -4.477 8.038 0.155 1.00 95.56 87 GLU A N 1
ATOM 681 C CA . GLU A 1 87 ? -3.100 8.463 -0.083 1.00 95.56 87 GLU A CA 1
ATOM 682 C C . GLU A 1 87 ? -2.253 7.315 -0.652 1.00 95.56 87 GLU A C 1
ATOM 684 O O . GLU A 1 87 ? -1.514 7.533 -1.609 1.00 95.56 87 GLU A O 1
ATOM 689 N N . CYS A 1 88 ? -2.424 6.079 -0.165 1.00 95.25 88 CYS A N 1
ATOM 690 C CA . CYS A 1 88 ? -1.782 4.901 -0.762 1.00 95.25 88 CYS A CA 1
ATOM 691 C C . CYS A 1 88 ? -2.162 4.730 -2.242 1.00 95.25 88 CYS A C 1
ATOM 693 O O . CYS A 1 88 ? -1.280 4.507 -3.070 1.00 95.25 88 CYS A O 1
ATOM 695 N N . LEU A 1 89 ? -3.446 4.890 -2.593 1.00 94.44 89 LEU A N 1
ATOM 696 C CA . LEU A 1 89 ? -3.913 4.837 -3.986 1.00 94.44 89 LEU A CA 1
ATOM 697 C C . LEU A 1 89 ? -3.259 5.911 -4.854 1.00 94.44 89 LEU A C 1
ATOM 699 O O . LEU A 1 89 ? -2.827 5.618 -5.967 1.00 94.44 89 LEU A O 1
ATOM 703 N N . VAL A 1 90 ? -3.144 7.138 -4.339 1.00 92.62 90 VAL A N 1
ATOM 704 C CA . VAL A 1 90 ? -2.450 8.226 -5.038 1.00 92.62 90 VAL A CA 1
ATOM 705 C C . VAL A 1 90 ? -0.990 7.852 -5.282 1.00 92.62 90 VAL A C 1
ATOM 707 O O . VAL A 1 90 ? -0.522 7.994 -6.408 1.00 92.62 90 VAL A O 1
ATOM 710 N N . ARG A 1 91 ? -0.281 7.304 -4.283 1.00 90.69 91 ARG A N 1
ATOM 711 C CA . ARG A 1 91 ? 1.113 6.866 -4.466 1.00 90.69 91 ARG A CA 1
ATOM 712 C C . ARG A 1 91 ? 1.237 5.772 -5.521 1.00 90.69 91 ARG A C 1
ATOM 714 O O . ARG A 1 91 ? 2.107 5.881 -6.377 1.00 90.69 91 ARG A O 1
ATOM 721 N N . ILE A 1 92 ? 0.354 4.772 -5.501 1.00 89.38 92 ILE A N 1
ATOM 722 C CA . ILE A 1 92 ? 0.319 3.700 -6.508 1.00 89.38 92 ILE A CA 1
ATOM 723 C C . ILE A 1 92 ? 0.092 4.285 -7.910 1.00 89.38 92 ILE A C 1
ATOM 725 O O . ILE A 1 92 ? 0.817 3.941 -8.838 1.00 89.38 92 ILE A O 1
ATOM 729 N N . ALA A 1 93 ? -0.852 5.216 -8.065 1.00 87.25 93 ALA A N 1
ATOM 730 C CA . ALA A 1 93 ? -1.131 5.871 -9.344 1.00 87.25 93 ALA A CA 1
ATOM 731 C C . ALA A 1 93 ? 0.016 6.777 -9.834 1.00 87.25 93 ALA A C 1
ATOM 733 O O . ALA A 1 93 ? 0.158 6.998 -11.036 1.00 87.25 93 ALA A O 1
ATOM 734 N N . SER A 1 94 ? 0.832 7.306 -8.918 1.00 85.50 94 SER A N 1
ATOM 735 C CA . SER A 1 94 ? 2.013 8.123 -9.226 1.00 85.50 94 SER A CA 1
ATOM 736 C C . SER A 1 94 ? 3.268 7.307 -9.563 1.00 85.50 94 SER A C 1
ATOM 738 O O . SER A 1 94 ? 4.297 7.901 -9.894 1.00 85.50 94 SER A O 1
ATOM 740 N N . VAL A 1 95 ? 3.226 5.971 -9.493 1.00 80.62 95 VAL A N 1
ATOM 741 C CA . VAL A 1 95 ? 4.351 5.117 -9.900 1.00 80.62 95 VAL A CA 1
ATOM 742 C C . VAL A 1 95 ? 4.595 5.248 -11.411 1.00 80.62 95 VAL A C 1
ATOM 744 O O . VAL A 1 95 ? 3.662 5.183 -12.215 1.00 80.62 95 VAL A O 1
ATOM 747 N N . ARG A 1 96 ? 5.858 5.472 -11.813 1.00 70.88 96 ARG A N 1
ATOM 748 C CA . ARG A 1 96 ? 6.222 5.786 -13.210 1.00 70.88 96 ARG A CA 1
ATOM 749 C C . ARG A 1 96 ? 5.786 4.684 -14.174 1.00 70.88 96 ARG A C 1
ATOM 751 O O . ARG A 1 96 ? 6.038 3.502 -13.962 1.00 70.88 96 ARG A O 1
ATOM 758 N N . ARG A 1 97 ? 5.243 5.106 -15.318 1.00 58.91 97 ARG A N 1
ATOM 759 C CA . ARG A 1 97 ? 4.731 4.222 -16.371 1.00 58.91 97 ARG A CA 1
ATOM 760 C C . ARG A 1 97 ? 5.807 3.369 -17.069 1.00 58.91 97 ARG A C 1
ATOM 762 O O . ARG A 1 97 ? 5.450 2.402 -17.726 1.00 58.91 97 ARG A O 1
ATOM 769 N N . SER A 1 98 ? 7.104 3.666 -16.900 1.00 51.56 98 SER A N 1
ATOM 770 C CA . SER A 1 98 ? 8.201 2.790 -17.367 1.00 51.56 98 SER A CA 1
ATOM 771 C C . SER A 1 98 ? 8.222 1.433 -16.644 1.00 51.56 98 SER A C 1
ATOM 773 O O . SER A 1 98 ? 8.839 0.473 -17.116 1.00 51.56 98 SER A O 1
ATOM 775 N N . LEU A 1 99 ? 7.487 1.326 -15.528 1.00 53.69 99 LEU A N 1
ATOM 776 C CA . LEU A 1 99 ? 7.136 0.069 -14.880 1.00 53.69 99 LEU A CA 1
ATOM 777 C C . LEU A 1 99 ? 5.991 -0.696 -15.560 1.00 53.69 99 LEU A C 1
ATOM 779 O O . LEU A 1 99 ? 5.664 -1.773 -15.104 1.00 53.69 99 LEU A O 1
ATOM 783 N N . PHE A 1 100 ? 5.449 -0.255 -16.686 1.00 56.69 100 PHE A N 1
ATOM 784 C CA . PHE A 1 100 ? 4.597 -1.095 -17.525 1.00 56.69 100 PHE A CA 1
ATOM 785 C C . PHE A 1 100 ? 5.340 -1.249 -18.843 1.00 56.69 100 PHE A C 1
ATOM 787 O O . PHE A 1 100 ? 5.426 -0.323 -19.648 1.00 56.69 100 PHE A O 1
ATOM 794 N N . SER A 1 101 ? 6.028 -2.381 -18.999 1.00 49.53 101 SER A N 1
ATOM 795 C CA . SER A 1 101 ? 6.683 -2.694 -20.267 1.00 49.53 101 SER A CA 1
ATOM 796 C C . SER A 1 101 ? 5.554 -2.888 -21.257 1.00 49.53 101 SER A C 1
ATOM 798 O O . SER A 1 101 ? 4.679 -3.711 -20.991 1.00 49.53 101 SER A O 1
ATOM 800 N N . GLY A 1 102 ? 5.545 -2.069 -22.310 1.00 46.56 102 GLY A N 1
ATOM 801 C CA . GLY A 1 102 ? 4.466 -2.022 -23.282 1.00 46.56 102 GLY A CA 1
ATOM 802 C C . GLY A 1 102 ? 4.012 -3.421 -23.668 1.00 46.56 102 GLY A C 1
ATOM 803 O O . GLY A 1 102 ? 4.836 -4.307 -23.906 1.00 46.56 102 GLY A O 1
ATOM 804 N N . GLU A 1 103 ? 2.695 -3.599 -23.726 1.00 47.84 103 GLU A N 1
ATOM 805 C CA . GLU A 1 103 ? 2.110 -4.558 -24.649 1.00 47.84 103 GLU A CA 1
ATOM 806 C C . GLU A 1 103 ? 2.828 -4.328 -25.979 1.00 47.84 103 GLU A C 1
ATOM 808 O O . GLU A 1 103 ? 2.710 -3.262 -26.587 1.00 47.84 103 GLU A O 1
ATOM 813 N N . ALA A 1 104 ? 3.710 -5.263 -26.335 1.00 45.00 104 ALA A N 1
ATOM 814 C CA . ALA A 1 104 ? 4.345 -5.260 -27.633 1.00 45.00 104 ALA A CA 1
ATOM 815 C C . ALA A 1 104 ? 3.226 -5.146 -28.667 1.00 45.00 104 ALA A C 1
ATOM 817 O O . ALA A 1 104 ? 2.227 -5.861 -28.556 1.00 45.00 104 ALA A O 1
ATOM 818 N N . GLU A 1 105 ? 3.408 -4.218 -29.605 1.00 43.97 105 GLU A N 1
ATOM 819 C CA . GLU A 1 105 ? 2.610 -4.060 -30.817 1.00 43.97 105 GLU A CA 1
ATOM 820 C C . GLU A 1 105 ? 1.947 -5.378 -31.243 1.00 43.97 105 GLU A C 1
ATOM 822 O O . GLU A 1 105 ? 2.631 -6.355 -31.563 1.00 43.97 105 GLU A O 1
ATOM 827 N N . GLN A 1 106 ? 0.613 -5.387 -31.238 1.00 32.75 106 GLN A N 1
ATOM 828 C CA . GLN A 1 106 ? -0.179 -6.260 -32.100 1.00 32.75 106 GLN A CA 1
ATOM 829 C C . GLN A 1 106 ? -0.739 -5.427 -33.245 1.00 32.75 106 GLN A C 1
ATOM 831 O O . GLN A 1 106 ? -1.275 -4.330 -32.961 1.00 32.75 106 GLN A O 1
#

pLDDT: mean 78.86, std 18.15, range [32.75, 97.75]

InterPro domains:
  IPR044189 Exportin 4/7-like [PTHR12596] (12-105)

Organism: NCBI:txid41880

Foldseek 3Di:
DDDDDPPDPPDDDPVRVVVVLVVVLVVLLCLLPDACVPVDPDDDDDDPQAHEHDLVCLVVLPDVVNLVVLVVQLVVDDPPSNVSSVSSNVSSVRHDPVSPDDPPDD